Protein AF-A0A9X9A4Q6-F1 (afdb_monomer)

Mean predicted aligned error: 12.32 Å

Radius of gyration: 18.61 Å; Cα contacts (8 Å, |Δi|>4): 115; chains: 1; bounding box: 59×34×46 Å

Nearest PDB structures (foldseek):
  8x61-assembly1_C  TM=4.328E-01  e=3.223E+00  Escherichia coli K-12

Organism: Bacillus cereus (NCBI:txid1396)

Structure (mmCIF, N/CA/C/O backbone):
data_AF-A0A9X9A4Q6-F1
#
_entry.id   AF-A0A9X9A4Q6-F1
#
loop_
_atom_site.group_PDB
_atom_site.id
_atom_site.type_symbol
_atom_site.label_atom_id
_atom_site.label_alt_id
_atom_site.label_comp_id
_atom_site.label_asym_id
_atom_site.label_entity_id
_atom_site.label_seq_id
_atom_site.pdbx_PDB_ins_code
_atom_site.Cartn_x
_atom_site.Cartn_y
_atom_site.Cartn_z
_atom_site.occupancy
_atom_site.B_iso_or_equiv
_atom_site.auth_seq_id
_atom_site.auth_comp_id
_atom_site.auth_asym_id
_atom_site.auth_atom_id
_atom_site.pdbx_PDB_model_num
ATOM 1 N N . MET A 1 1 ? -31.529 13.999 -2.825 1.00 56.69 1 MET A N 1
ATOM 2 C CA . MET A 1 1 ? -30.868 12.976 -1.975 1.00 56.69 1 MET A CA 1
ATOM 3 C C . MET A 1 1 ? -31.553 12.760 -0.618 1.00 56.69 1 MET A C 1
ATOM 5 O O . MET A 1 1 ? -31.565 11.624 -0.168 1.00 56.69 1 MET A O 1
ATOM 9 N N . LEU A 1 2 ? -32.150 13.782 0.020 1.00 63.50 2 LEU A N 1
ATOM 10 C CA . LEU A 1 2 ? -32.868 13.648 1.306 1.00 63.50 2 LEU A CA 1
ATOM 11 C C . LEU A 1 2 ? -34.085 12.701 1.255 1.00 63.50 2 LEU A C 1
ATOM 13 O O . LEU A 1 2 ? -34.214 11.834 2.112 1.00 63.50 2 LEU A O 1
ATOM 17 N N . LEU A 1 3 ? -34.912 12.795 0.208 1.00 63.34 3 LEU A N 1
ATOM 18 C CA . LEU A 1 3 ? -36.124 11.972 0.059 1.00 63.34 3 LEU A CA 1
ATOM 19 C C . LEU A 1 3 ? -35.831 10.463 -0.012 1.00 63.34 3 LEU A C 1
ATOM 21 O O . LEU A 1 3 ? -36.488 9.675 0.660 1.00 63.34 3 LEU A O 1
ATOM 25 N N . TYR A 1 4 ? -34.786 10.062 -0.744 1.00 61.94 4 TYR A N 1
ATOM 26 C CA . TYR A 1 4 ? -34.372 8.657 -0.849 1.00 61.94 4 TYR A CA 1
ATOM 27 C C . TYR A 1 4 ? -33.874 8.071 0.478 1.00 61.94 4 TYR A C 1
ATOM 29 O O . TYR A 1 4 ? -33.984 6.868 0.690 1.00 61.94 4 TYR A O 1
ATOM 37 N N . ARG A 1 5 ? -33.337 8.903 1.382 1.00 61.81 5 ARG A N 1
ATOM 38 C CA . ARG A 1 5 ? -32.861 8.458 2.699 1.00 61.81 5 ARG A CA 1
ATOM 39 C C . ARG A 1 5 ? -34.014 8.262 3.683 1.00 61.81 5 ARG A C 1
ATOM 41 O O . ARG A 1 5 ? -33.987 7.286 4.421 1.00 61.81 5 ARG A O 1
ATOM 48 N N . ILE A 1 6 ? -35.014 9.148 3.659 1.00 70.19 6 ILE A N 1
ATOM 49 C CA . ILE A 1 6 ? -36.221 9.029 4.493 1.00 70.19 6 ILE A CA 1
ATOM 50 C C . ILE A 1 6 ? -37.034 7.811 4.056 1.00 70.19 6 ILE A C 1
ATOM 52 O O . ILE A 1 6 ? -37.402 6.998 4.893 1.00 70.19 6 ILE A O 1
ATOM 56 N N . ALA A 1 7 ? -37.235 7.621 2.749 1.00 65.00 7 ALA A N 1
ATOM 57 C CA . ALA A 1 7 ? -37.953 6.457 2.232 1.00 65.00 7 ALA A CA 1
ATOM 58 C C . ALA A 1 7 ? -37.282 5.131 2.638 1.00 65.00 7 ALA A C 1
ATOM 60 O O . ALA A 1 7 ? -37.975 4.204 3.042 1.00 65.00 7 ALA A O 1
ATOM 61 N N . ASN A 1 8 ? -35.942 5.084 2.646 1.00 63.53 8 ASN A N 1
ATOM 62 C CA . ASN A 1 8 ? -35.171 3.916 3.080 1.00 63.53 8 ASN A CA 1
ATOM 63 C C . ASN A 1 8 ? -35.305 3.580 4.580 1.00 63.53 8 ASN A C 1
ATOM 65 O O . ASN A 1 8 ? -34.874 2.512 4.996 1.00 63.53 8 ASN A O 1
ATOM 69 N N . MET A 1 9 ? -35.857 4.477 5.407 1.00 67.25 9 MET A N 1
ATOM 70 C CA . MET A 1 9 ? -36.152 4.192 6.820 1.00 67.25 9 MET A CA 1
ATOM 71 C C . MET A 1 9 ? -37.491 3.469 7.012 1.00 67.25 9 MET A C 1
ATOM 73 O O . MET A 1 9 ? -37.707 2.882 8.067 1.00 67.25 9 MET A O 1
ATOM 77 N N . PHE A 1 10 ? -38.374 3.510 6.010 1.00 68.81 10 PHE A N 1
ATOM 78 C CA . PHE A 1 10 ? -39.723 2.941 6.086 1.00 68.81 10 PHE A CA 1
ATOM 79 C C . PHE A 1 10 ? -39.918 1.751 5.143 1.00 68.81 10 PHE A C 1
ATOM 81 O O . PHE A 1 10 ? -40.694 0.852 5.454 1.00 68.81 10 PHE A O 1
ATOM 88 N N . VAL A 1 11 ? -39.209 1.720 4.012 1.00 60.38 11 VAL A N 1
ATOM 89 C CA . VAL A 1 11 ? -39.241 0.634 3.024 1.00 60.38 11 VAL A CA 1
ATOM 90 C C . VAL A 1 11 ? -37.863 0.531 2.368 1.00 60.38 11 VAL A C 1
ATOM 92 O O . VAL A 1 11 ? -37.298 1.546 1.972 1.00 60.38 11 VAL A O 1
ATOM 95 N N . ASP A 1 12 ? -37.321 -0.678 2.208 1.00 52.44 12 ASP A N 1
ATOM 96 C CA . ASP A 1 12 ? -36.061 -0.885 1.481 1.00 52.44 12 ASP A CA 1
ATOM 97 C C . ASP A 1 12 ? -36.215 -0.470 0.004 1.00 52.44 12 ASP A C 1
ATOM 99 O O . ASP A 1 12 ? -36.793 -1.189 -0.819 1.00 52.44 12 ASP A O 1
ATOM 103 N N . VAL A 1 13 ? -35.686 0.706 -0.355 1.00 55.53 13 VAL A N 1
ATOM 104 C CA . VAL A 1 13 ? -35.788 1.260 -1.713 1.00 55.53 13 VAL A CA 1
ATOM 105 C C . VAL A 1 13 ? -34.653 0.693 -2.585 1.00 55.53 13 VAL A C 1
ATOM 107 O O . VAL A 1 13 ? -33.474 0.868 -2.262 1.00 55.53 13 VAL A O 1
ATOM 110 N N . PRO A 1 14 ? -34.941 0.059 -3.740 1.00 51.75 14 PRO A N 1
ATOM 111 C CA . PRO A 1 14 ? -33.945 -0.662 -4.543 1.00 51.75 14 PRO A CA 1
ATOM 112 C C . PRO A 1 14 ? -32.804 0.202 -5.112 1.00 51.75 14 PRO A C 1
ATOM 114 O O . PRO A 1 14 ? -31.776 -0.346 -5.511 1.00 51.75 14 PRO A O 1
ATOM 117 N N . ALA A 1 15 ? -32.942 1.532 -5.115 1.00 52.31 15 ALA A N 1
ATOM 118 C CA . ALA A 1 15 ? -31.950 2.474 -5.640 1.00 52.31 15 ALA A CA 1
ATOM 119 C C . ALA A 1 15 ? -30.711 2.676 -4.736 1.00 52.31 15 ALA A C 1
ATOM 121 O O . ALA A 1 15 ? -29.707 3.213 -5.198 1.00 52.31 15 ALA A O 1
ATOM 122 N N . LEU A 1 16 ? -30.754 2.239 -3.469 1.00 46.53 16 LEU A N 1
ATOM 123 C CA . LEU A 1 16 ? -29.671 2.394 -2.481 1.00 46.53 16 LEU A CA 1
ATOM 124 C C . LEU A 1 16 ? -29.229 1.061 -1.863 1.00 46.53 16 LEU A C 1
ATOM 126 O O . LEU A 1 16 ? -28.747 1.015 -0.733 1.00 46.53 16 LEU A O 1
ATOM 130 N N . LYS A 1 17 ? -29.342 -0.045 -2.604 1.00 43.88 17 LYS A N 1
ATOM 131 C CA . LYS A 1 17 ? -28.737 -1.305 -2.163 1.00 43.88 17 LYS A CA 1
ATOM 132 C C . LYS A 1 17 ? -27.212 -1.154 -2.175 1.00 43.88 17 LYS A C 1
ATOM 134 O O . LYS A 1 17 ? -26.580 -1.369 -3.210 1.00 43.88 17 LYS A O 1
ATOM 139 N N . GLU A 1 18 ? -26.608 -0.815 -1.027 1.00 48.31 18 GLU A N 1
ATOM 140 C CA . GLU A 1 18 ? -25.202 -1.133 -0.750 1.00 48.31 18 GLU A CA 1
ATOM 141 C C . GLU A 1 18 ? -25.069 -2.639 -1.010 1.00 48.31 18 GLU A C 1
ATOM 143 O O . GLU A 1 18 ? -25.507 -3.466 -0.211 1.00 48.31 18 GLU A O 1
ATOM 148 N N . ARG A 1 19 ? -24.560 -3.016 -2.190 1.00 41.97 19 ARG A 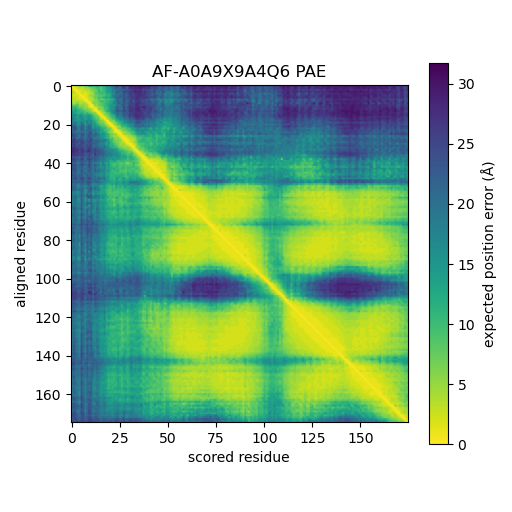N 1
ATOM 149 C CA . ARG A 1 19 ? -24.376 -4.419 -2.571 1.00 41.97 19 ARG A CA 1
ATOM 150 C C . ARG A 1 19 ? -23.305 -5.021 -1.664 1.00 41.97 19 ARG A C 1
ATOM 152 O O . ARG A 1 19 ? -22.120 -5.020 -1.992 1.00 41.97 19 ARG A O 1
ATOM 159 N N . VAL A 1 20 ? -23.721 -5.555 -0.521 1.00 46.38 20 VAL A N 1
ATOM 160 C CA . VAL A 1 20 ? -22.873 -6.371 0.350 1.00 46.38 20 VAL A CA 1
ATOM 161 C C . VAL A 1 20 ? -22.777 -7.760 -0.282 1.00 46.38 20 VAL A C 1
ATOM 163 O O . VAL A 1 20 ? -23.528 -8.677 0.041 1.00 46.38 20 VAL A O 1
ATOM 166 N N . ALA A 1 21 ? -21.876 -7.906 -1.252 1.00 45.69 21 ALA A N 1
ATOM 167 C CA . ALA A 1 21 ? -21.599 -9.194 -1.873 1.00 45.69 21 ALA A CA 1
ATOM 168 C C . ALA A 1 21 ? -20.785 -10.068 -0.903 1.00 45.69 21 ALA A C 1
ATOM 170 O O . ALA A 1 21 ? -19.623 -9.777 -0.617 1.00 45.69 21 ALA A O 1
ATOM 171 N N . ARG A 1 22 ? -21.389 -11.150 -0.399 1.00 46.31 22 ARG A N 1
ATOM 172 C CA . ARG A 1 22 ? -20.710 -12.176 0.411 1.00 46.31 22 ARG A CA 1
ATOM 173 C C . ARG A 1 22 ? -19.695 -12.915 -0.470 1.00 46.31 22 ARG A C 1
ATOM 175 O O . ARG A 1 22 ? -20.083 -13.729 -1.304 1.00 46.31 22 ARG A O 1
ATOM 182 N N . ARG A 1 23 ? -18.398 -12.646 -0.299 1.00 54.25 23 ARG A N 1
ATOM 183 C CA . ARG A 1 23 ? -17.324 -13.359 -1.010 1.00 54.25 23 ARG A CA 1
ATOM 184 C C . ARG A 1 23 ? -16.704 -14.417 -0.095 1.00 54.25 23 ARG A C 1
ATOM 186 O O . ARG A 1 23 ? -15.776 -14.119 0.644 1.00 54.25 23 ARG A O 1
ATOM 193 N N . LYS A 1 24 ? -17.213 -15.654 -0.177 1.00 49.16 24 LYS A N 1
ATOM 194 C CA . LYS A 1 24 ? -16.756 -16.816 0.620 1.00 49.16 24 LYS A CA 1
ATOM 195 C C . LYS A 1 24 ? -15.255 -17.128 0.472 1.00 49.16 24 LYS A C 1
ATOM 197 O O . LYS A 1 24 ? -14.665 -17.712 1.366 1.00 49.16 24 LYS A O 1
ATOM 202 N N . TRP A 1 25 ? -14.620 -16.724 -0.632 1.00 48.06 25 TRP A N 1
ATOM 203 C CA . TRP A 1 25 ? -13.192 -16.991 -0.875 1.00 48.06 25 TRP A CA 1
ATOM 204 C C . TRP A 1 25 ? -12.240 -16.174 0.014 1.00 48.06 25 TRP A C 1
ATOM 206 O O . TRP A 1 25 ? -11.060 -16.489 0.104 1.00 48.06 25 TRP A O 1
ATOM 216 N N . LEU A 1 26 ? -12.741 -15.130 0.683 1.00 51.38 26 LEU A N 1
ATOM 217 C CA . LEU A 1 26 ? -11.938 -14.292 1.572 1.00 51.38 26 LEU A CA 1
ATOM 218 C C . LEU A 1 26 ? -11.980 -14.724 3.042 1.00 51.38 26 LEU A C 1
ATOM 220 O O . LEU A 1 26 ? -11.204 -14.196 3.836 1.00 51.38 26 LEU A O 1
ATOM 224 N N . ASP A 1 27 ? -12.813 -15.707 3.400 1.00 51.78 27 ASP A N 1
ATOM 225 C CA . ASP A 1 27 ? -12.869 -16.247 4.765 1.00 51.78 27 ASP A CA 1
ATOM 226 C C . ASP A 1 27 ? -11.561 -16.973 5.160 1.00 51.78 27 ASP A C 1
ATOM 228 O O . ASP A 1 27 ? -11.221 -17.016 6.339 1.00 51.78 27 ASP A O 1
ATOM 232 N N . PHE A 1 28 ? -10.755 -17.443 4.195 1.00 53.38 28 PHE A N 1
ATOM 233 C CA . PHE A 1 28 ? -9.443 -18.063 4.463 1.00 53.38 28 PHE A CA 1
ATOM 234 C C . PHE A 1 28 ? -8.412 -17.080 5.055 1.00 53.38 28 PHE A C 1
ATOM 236 O O . PHE A 1 28 ? -7.571 -17.455 5.872 1.00 53.38 28 PHE A O 1
ATOM 243 N N . ILE A 1 29 ? -8.503 -15.792 4.697 1.00 54.50 29 ILE A N 1
ATOM 244 C CA . ILE A 1 29 ? -7.647 -14.738 5.270 1.00 54.50 29 ILE A CA 1
ATOM 245 C C . ILE A 1 29 ? -8.019 -14.503 6.743 1.00 54.50 29 ILE A C 1
ATOM 247 O O . ILE A 1 29 ? -7.144 -14.256 7.571 1.00 54.50 29 ILE A O 1
ATOM 251 N N . LEU A 1 30 ? -9.308 -14.633 7.088 1.00 50.44 30 LEU A N 1
ATOM 252 C CA . LEU A 1 30 ? -9.787 -14.510 8.466 1.00 50.44 30 LEU A CA 1
ATOM 253 C C . LEU A 1 30 ? -9.338 -15.681 9.347 1.00 50.44 30 LEU A C 1
ATOM 255 O O . LEU A 1 30 ? -8.974 -15.443 10.493 1.00 50.44 30 LEU A O 1
ATOM 259 N N . SER A 1 31 ? -9.294 -16.914 8.830 1.00 51.12 31 SER A N 1
ATOM 260 C CA . SER A 1 31 ? -8.835 -18.074 9.614 1.00 51.12 31 SER A CA 1
ATOM 261 C C . SER A 1 31 ? -7.340 -18.049 9.952 1.00 51.12 31 SER A C 1
ATOM 263 O O . SER A 1 31 ? -6.918 -18.720 10.889 1.00 51.12 31 SER A O 1
ATOM 265 N N . MET A 1 32 ? -6.531 -17.282 9.212 1.00 50.47 32 MET A N 1
ATOM 266 C CA . MET A 1 32 ? -5.086 -17.158 9.453 1.00 50.47 32 MET A CA 1
ATOM 267 C C . MET A 1 32 ? -4.747 -16.119 10.537 1.00 50.47 32 MET A C 1
ATOM 269 O O . MET A 1 32 ? -3.689 -16.184 11.163 1.00 50.47 32 MET A O 1
ATOM 273 N N . ILE A 1 33 ? -5.660 -15.182 10.806 1.00 54.06 33 ILE A N 1
ATOM 274 C CA . ILE A 1 33 ? -5.549 -14.194 11.883 1.00 54.06 33 ILE A CA 1
ATOM 275 C C . ILE A 1 33 ? -6.184 -14.824 13.126 1.00 54.06 33 ILE A C 1
ATOM 277 O O . ILE A 1 33 ? -7.359 -14.616 13.407 1.00 54.06 33 ILE A O 1
ATOM 281 N N . GLY A 1 34 ? -5.426 -15.663 13.836 1.00 49.16 34 GLY A N 1
ATOM 282 C CA . GLY A 1 34 ? -5.909 -16.338 15.045 1.00 49.16 34 GLY A CA 1
ATOM 283 C C . GLY A 1 34 ? -6.550 -15.381 16.065 1.00 49.16 34 GLY A C 1
ATOM 284 O O . GLY A 1 34 ? -6.188 -14.204 16.151 1.00 49.16 34 GLY A O 1
ATOM 285 N N . GLU A 1 35 ? -7.469 -15.912 16.877 1.00 51.00 35 GLU A N 1
ATOM 286 C CA . GLU A 1 35 ? -8.383 -15.192 17.791 1.00 51.00 35 GLU A CA 1
ATOM 287 C C . GLU A 1 35 ? -7.722 -14.224 18.798 1.00 51.00 35 GLU A C 1
ATOM 289 O O . GLU A 1 35 ? -8.404 -13.421 19.428 1.00 51.00 35 GLU A O 1
ATOM 294 N N . LYS A 1 36 ? -6.390 -14.236 18.936 1.00 49.41 36 LYS A N 1
ATOM 295 C CA . LYS A 1 36 ? -5.639 -13.424 19.909 1.00 49.41 36 LYS A CA 1
ATOM 296 C C . LYS A 1 36 ? -5.600 -11.915 19.608 1.00 49.41 36 LYS A C 1
ATOM 298 O O . LYS A 1 36 ? -5.173 -11.155 20.472 1.00 49.41 36 LYS A O 1
ATOM 303 N N . ARG A 1 37 ? -6.010 -11.452 18.416 1.00 54.34 37 ARG A N 1
ATOM 304 C CA . ARG A 1 37 ? -6.117 -10.012 18.075 1.00 54.34 37 ARG A CA 1
ATOM 305 C C . ARG A 1 37 ? -7.496 -9.661 17.516 1.00 54.34 37 ARG A C 1
ATOM 307 O O . ARG A 1 37 ? -7.646 -9.362 16.329 1.00 54.34 37 ARG A O 1
ATOM 314 N N . THR A 1 38 ? -8.495 -9.670 18.395 1.00 55.56 38 THR A N 1
ATOM 315 C CA . THR A 1 38 ? -9.923 -9.450 18.101 1.00 55.56 38 THR A CA 1
ATOM 316 C C . THR A 1 38 ? -10.192 -8.223 17.221 1.00 55.56 38 THR A C 1
ATOM 318 O O . THR A 1 38 ? -11.014 -8.284 16.311 1.00 55.56 38 THR A O 1
ATOM 321 N N . TYR A 1 39 ? -9.469 -7.119 17.414 1.00 56.09 39 TYR A N 1
ATOM 322 C CA . TYR A 1 39 ? -9.682 -5.887 16.648 1.00 56.09 39 TYR A CA 1
ATOM 323 C C . TYR A 1 39 ? -9.068 -5.909 15.247 1.00 56.09 39 TYR A C 1
ATOM 325 O O . TYR A 1 39 ? -9.713 -5.463 14.299 1.00 56.09 39 TYR A O 1
ATOM 333 N N . LEU A 1 40 ? -7.879 -6.496 15.071 1.00 57.28 40 LEU A N 1
ATOM 334 C CA . LEU A 1 40 ? -7.281 -6.706 13.745 1.00 57.28 40 LEU A CA 1
ATOM 335 C C . LEU A 1 40 ? -8.177 -7.632 12.910 1.00 57.28 40 LEU A C 1
ATOM 337 O O . LEU A 1 40 ? -8.428 -7.366 11.733 1.00 57.28 40 LEU A O 1
ATOM 341 N N . TYR A 1 41 ? -8.750 -8.653 13.551 1.00 56.69 41 TYR A N 1
ATOM 342 C CA . TYR A 1 41 ? -9.760 -9.523 12.956 1.00 56.69 41 TYR A CA 1
ATOM 343 C C . TYR A 1 41 ? -11.033 -8.752 12.560 1.00 56.69 41 TYR A C 1
ATOM 345 O O . TYR A 1 41 ? -11.499 -8.887 11.429 1.00 56.69 41 TYR A O 1
ATOM 353 N N . LEU A 1 42 ? -11.568 -7.884 13.430 1.00 57.75 42 LEU A N 1
ATOM 354 C CA . LEU A 1 42 ? -12.745 -7.054 13.133 1.00 57.75 42 LEU A CA 1
ATOM 355 C C . LEU A 1 42 ? -12.502 -6.056 11.991 1.00 57.75 42 LEU A C 1
ATOM 357 O O . LEU A 1 42 ? -13.341 -5.943 11.093 1.00 57.75 42 LEU A O 1
ATOM 361 N N . TYR A 1 43 ? -11.363 -5.363 11.980 1.00 59.91 43 TYR A N 1
ATOM 362 C CA . TYR A 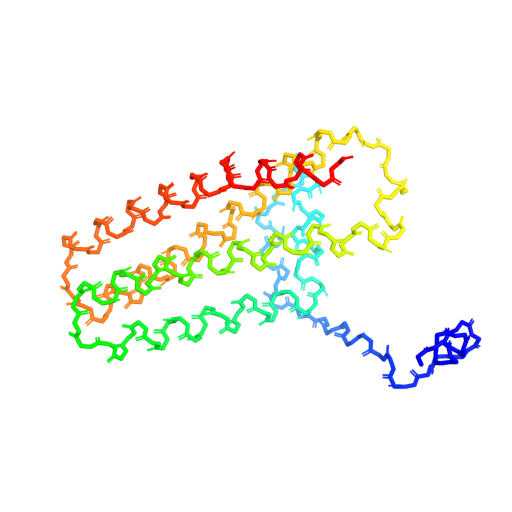1 43 ? -11.001 -4.432 10.909 1.00 59.91 43 TYR A CA 1
ATOM 363 C C . TYR A 1 43 ? -10.769 -5.162 9.586 1.00 59.91 43 TYR A C 1
ATOM 365 O O . TYR A 1 43 ? -11.265 -4.714 8.552 1.00 59.91 43 TYR A O 1
ATOM 373 N N . THR A 1 44 ? -10.109 -6.323 9.617 1.00 59.69 44 THR A N 1
ATOM 374 C CA . THR A 1 44 ? -9.920 -7.166 8.429 1.00 59.69 44 THR A CA 1
ATOM 375 C C . THR A 1 44 ? -11.269 -7.635 7.906 1.00 59.69 44 THR A C 1
ATOM 377 O O . THR A 1 44 ? -11.597 -7.404 6.747 1.00 59.69 44 THR A O 1
ATOM 380 N N . ARG A 1 45 ? -12.133 -8.170 8.772 1.00 59.97 45 ARG A N 1
ATOM 381 C CA . ARG A 1 45 ? -13.500 -8.562 8.412 1.00 59.97 45 ARG A CA 1
ATOM 382 C C . ARG A 1 45 ? -14.295 -7.407 7.811 1.00 59.97 45 ARG A C 1
ATOM 384 O O . ARG A 1 45 ? -15.033 -7.608 6.852 1.00 59.97 45 ARG A O 1
ATOM 391 N N . THR A 1 46 ? -14.140 -6.202 8.349 1.00 59.12 46 THR A N 1
ATOM 392 C CA . THR A 1 46 ? -14.835 -5.002 7.870 1.00 59.12 46 THR A CA 1
ATOM 393 C C . THR A 1 46 ? -14.304 -4.538 6.517 1.00 5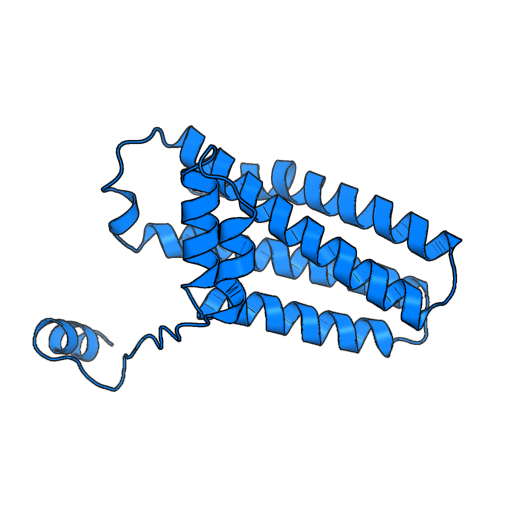9.12 46 THR A C 1
ATOM 395 O O . THR A 1 46 ? -15.099 -4.212 5.635 1.00 59.12 46 THR A O 1
ATOM 398 N N . PHE A 1 47 ? -12.989 -4.579 6.300 1.00 60.66 47 PHE A N 1
ATOM 399 C CA . PHE A 1 47 ? -12.371 -4.297 5.005 1.00 60.66 47 PHE A CA 1
ATOM 400 C C . PHE A 1 47 ? -12.822 -5.302 3.934 1.00 60.66 47 PHE A C 1
ATOM 402 O O . PHE A 1 47 ? -13.220 -4.905 2.841 1.00 60.66 47 PHE A O 1
ATOM 409 N N . LEU A 1 48 ? -12.858 -6.593 4.275 1.00 57.97 48 LEU A N 1
ATOM 410 C CA . LEU A 1 48 ? -13.266 -7.660 3.358 1.00 57.97 48 LEU A CA 1
ATOM 411 C C . LEU A 1 48 ? -14.783 -7.666 3.087 1.00 57.97 48 LEU A C 1
ATOM 413 O O . LEU A 1 48 ? -15.216 -8.013 1.988 1.00 57.97 48 LEU A O 1
ATOM 417 N N . ARG A 1 49 ? -15.606 -7.259 4.065 1.00 56.06 49 ARG A N 1
ATOM 418 C CA . ARG A 1 49 ? -17.076 -7.214 3.948 1.00 56.06 49 ARG A CA 1
ATOM 419 C C . ARG A 1 49 ? -17.595 -5.920 3.315 1.00 56.06 49 ARG A C 1
ATOM 421 O O . ARG A 1 49 ? -18.632 -5.948 2.652 1.00 56.06 49 ARG A O 1
ATOM 428 N N . SER A 1 50 ? -16.904 -4.792 3.486 1.00 56.62 50 SER A N 1
ATOM 429 C CA . SER A 1 50 ? -17.239 -3.533 2.810 1.00 56.62 50 SER A CA 1
ATOM 430 C C . SER A 1 50 ? -16.717 -3.569 1.371 1.00 56.62 50 SER A C 1
ATOM 432 O O . SER A 1 50 ? -15.664 -3.034 1.035 1.00 56.62 50 SER A O 1
ATOM 434 N N . GLY A 1 51 ? -17.476 -4.230 0.491 1.00 50.62 51 GLY A N 1
ATOM 435 C CA . GLY A 1 51 ? -17.085 -4.525 -0.895 1.00 50.62 51 GLY A CA 1
ATOM 436 C C . GLY A 1 51 ? -16.620 -3.330 -1.742 1.00 50.62 51 GLY A C 1
ATOM 437 O O . GLY A 1 51 ? -16.001 -3.543 -2.782 1.00 50.62 51 GLY A O 1
ATOM 438 N N . ASN A 1 52 ? -16.853 -2.091 -1.298 1.00 62.69 52 ASN A N 1
ATOM 439 C CA . ASN A 1 52 ? -16.357 -0.892 -1.966 1.00 62.69 52 ASN A CA 1
ATOM 440 C C . ASN A 1 52 ? -14.836 -0.695 -1.794 1.00 62.69 52 ASN A C 1
ATOM 442 O O . ASN A 1 52 ? -14.162 -0.318 -2.746 1.00 62.69 52 ASN A O 1
ATOM 446 N N . TYR A 1 53 ? -14.271 -1.003 -0.621 1.00 69.25 53 TYR A N 1
ATOM 447 C CA . TYR A 1 53 ? -12.853 -0.748 -0.327 1.00 69.25 53 TYR A CA 1
ATOM 448 C C . TYR A 1 53 ? -11.939 -1.873 -0.789 1.00 69.25 53 TYR A C 1
ATOM 450 O O . TYR A 1 53 ? -10.916 -1.609 -1.416 1.00 69.25 53 TYR A O 1
ATOM 458 N N . PHE A 1 54 ? -12.339 -3.127 -0.564 1.00 69.25 54 PHE A N 1
ATOM 459 C CA . PHE A 1 54 ? -11.625 -4.263 -1.143 1.00 69.25 54 PHE A CA 1
ATOM 460 C C . PHE A 1 54 ? -11.648 -4.204 -2.679 1.00 69.25 54 PHE A C 1
ATOM 462 O O . PHE A 1 54 ? -10.623 -4.403 -3.326 1.00 69.25 54 PHE A O 1
ATOM 469 N N . GLY A 1 55 ? -12.794 -3.852 -3.275 1.00 71.50 55 GLY A N 1
ATOM 470 C CA . GLY A 1 55 ? -12.906 -3.655 -4.722 1.00 71.50 55 GLY A CA 1
ATOM 471 C C . GLY A 1 55 ? -12.019 -2.521 -5.246 1.00 71.50 55 GLY A C 1
ATOM 472 O O . GLY A 1 55 ? -11.403 -2.669 -6.300 1.00 71.50 55 GLY A O 1
ATOM 473 N N . LEU A 1 56 ? -11.914 -1.416 -4.501 1.00 80.75 56 LEU A N 1
ATOM 474 C CA . LEU A 1 56 ? -11.017 -0.303 -4.818 1.00 80.75 56 LEU A CA 1
ATOM 475 C C . LEU A 1 56 ? -9.541 -0.733 -4.777 1.00 80.75 56 LEU A C 1
ATOM 477 O O . LEU A 1 56 ? -8.804 -0.474 -5.726 1.00 80.75 56 LEU A O 1
ATOM 481 N N . TYR A 1 57 ? -9.139 -1.447 -3.722 1.00 82.50 57 TYR A N 1
ATOM 482 C CA . TYR A 1 57 ? -7.787 -1.984 -3.565 1.00 82.50 57 TYR A CA 1
ATOM 483 C C . TYR A 1 57 ? -7.409 -2.937 -4.703 1.00 82.50 57 TYR A C 1
ATOM 485 O O . TYR A 1 57 ? -6.384 -2.745 -5.353 1.00 82.50 57 TYR A O 1
ATOM 493 N N . VAL A 1 58 ? -8.266 -3.919 -5.003 1.00 81.62 58 VAL A N 1
ATOM 494 C CA . VAL A 1 58 ? -8.029 -4.878 -6.092 1.00 81.62 58 VAL A CA 1
ATOM 495 C C . VAL A 1 58 ? -7.948 -4.171 -7.444 1.00 81.62 58 VAL A C 1
ATOM 497 O O . VAL A 1 58 ? -7.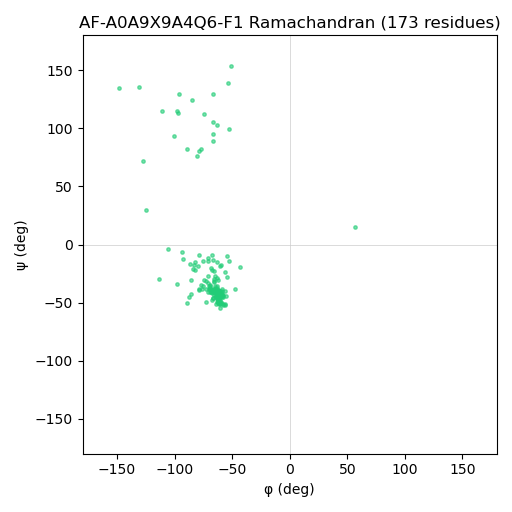091 -4.512 -8.254 1.00 81.62 58 VAL A O 1
ATOM 500 N N . ARG A 1 59 ? -8.792 -3.161 -7.693 1.00 85.38 59 ARG A N 1
ATOM 501 C CA . ARG A 1 59 ? -8.736 -2.374 -8.932 1.00 85.38 59 ARG A CA 1
ATOM 502 C C . ARG A 1 59 ? -7.403 -1.642 -9.070 1.00 85.38 59 ARG A C 1
ATOM 504 O O . ARG A 1 59 ? -6.820 -1.674 -10.148 1.00 85.38 59 ARG A O 1
ATOM 511 N N . LEU A 1 60 ? -6.920 -1.003 -8.004 1.00 86.88 60 LEU A N 1
ATOM 512 C CA . LEU A 1 60 ? -5.618 -0.338 -8.023 1.00 86.88 60 LEU A CA 1
ATOM 513 C C . LEU A 1 60 ? -4.461 -1.320 -8.189 1.00 86.88 60 LEU A C 1
ATOM 515 O O . LEU A 1 60 ? -3.542 -1.022 -8.944 1.00 86.88 60 LEU A O 1
ATOM 519 N N . LEU A 1 61 ? -4.506 -2.480 -7.530 1.00 87.62 61 LEU A N 1
ATOM 520 C CA . LEU A 1 61 ? -3.501 -3.524 -7.725 1.00 87.62 61 LEU A CA 1
ATOM 521 C C . LEU A 1 61 ? -3.480 -4.023 -9.169 1.00 87.62 61 LEU A C 1
ATOM 523 O O . LEU A 1 61 ? -2.409 -4.142 -9.753 1.00 87.62 61 LEU A O 1
ATOM 527 N N . ALA A 1 62 ? -4.651 -4.276 -9.757 1.00 87.94 62 ALA A N 1
ATOM 528 C CA . ALA A 1 62 ? -4.759 -4.720 -11.140 1.00 87.94 62 ALA A CA 1
ATOM 529 C C . ALA A 1 62 ? -4.234 -3.652 -12.112 1.00 87.94 62 ALA A C 1
ATOM 531 O O . ALA A 1 62 ? -3.384 -3.953 -12.944 1.00 87.94 62 ALA A O 1
ATOM 532 N N . LEU A 1 63 ? -4.680 -2.398 -11.975 1.00 90.81 63 LEU A N 1
ATOM 533 C CA . LEU A 1 63 ? -4.216 -1.292 -12.820 1.00 90.81 63 LEU A CA 1
ATOM 534 C C . LEU A 1 63 ? -2.713 -1.043 -12.656 1.00 90.81 63 LEU A C 1
ATOM 536 O O . LEU A 1 63 ? -2.003 -0.937 -13.652 1.00 90.81 63 LEU A O 1
ATOM 540 N N . GLY A 1 64 ? -2.222 -0.997 -11.417 1.00 88.06 64 GLY A N 1
ATOM 541 C CA . GLY A 1 64 ? -0.805 -0.809 -11.121 1.00 88.06 64 GLY A CA 1
ATOM 542 C C . GLY A 1 64 ? 0.048 -1.945 -11.668 1.00 88.06 64 GLY A C 1
ATOM 543 O O . GLY A 1 64 ? 1.080 -1.689 -12.274 1.00 88.06 64 GLY A O 1
ATOM 544 N N . GLY A 1 65 ? -0.415 -3.190 -11.532 1.00 88.50 65 GLY A N 1
ATOM 545 C CA . GLY A 1 65 ? 0.262 -4.372 -12.057 1.00 88.50 65 GLY A CA 1
ATOM 546 C C . GLY A 1 65 ? 0.345 -4.379 -13.582 1.00 88.50 65 GLY A C 1
ATOM 547 O O . GLY A 1 65 ? 1.418 -4.615 -14.132 1.00 88.50 65 GLY A O 1
ATOM 548 N N . VAL A 1 66 ? -0.758 -4.059 -14.267 1.00 89.50 66 VAL A N 1
ATOM 549 C CA . VAL A 1 66 ? -0.787 -3.947 -15.733 1.00 89.50 66 VAL A CA 1
ATOM 550 C C . VAL A 1 66 ? 0.166 -2.848 -16.201 1.00 89.50 66 VAL A C 1
ATOM 552 O O . VAL A 1 66 ? 1.025 -3.104 -17.039 1.00 89.50 66 VAL A O 1
ATOM 555 N N . ILE A 1 67 ? 0.078 -1.643 -15.634 1.00 88.81 67 ILE A N 1
ATOM 556 C CA . ILE A 1 67 ? 0.944 -0.525 -16.038 1.00 88.81 67 ILE A CA 1
ATOM 557 C C . ILE A 1 67 ? 2.416 -0.865 -15.787 1.00 88.81 67 ILE A C 1
ATOM 559 O O . ILE A 1 67 ? 3.256 -0.645 -16.656 1.00 88.81 67 ILE A O 1
ATOM 563 N N . LEU A 1 68 ? 2.730 -1.448 -14.629 1.00 89.06 68 LEU A N 1
ATOM 564 C CA . LEU A 1 68 ? 4.091 -1.845 -14.285 1.00 89.06 68 LEU A CA 1
ATOM 565 C C . LEU A 1 68 ? 4.652 -2.871 -15.278 1.00 89.06 68 LEU A C 1
ATOM 567 O O . LEU A 1 68 ? 5.812 -2.761 -15.670 1.00 89.06 68 LEU A O 1
ATOM 571 N N . TYR A 1 69 ? 3.835 -3.830 -15.718 1.00 87.50 69 TYR A N 1
ATOM 572 C CA . TYR A 1 69 ? 4.248 -4.844 -16.686 1.00 87.50 69 TYR A CA 1
ATOM 573 C C . TYR A 1 69 ? 4.533 -4.257 -18.079 1.00 87.50 69 TYR A C 1
ATOM 575 O O . TYR A 1 69 ? 5.526 -4.617 -18.708 1.00 87.50 69 TYR A O 1
ATOM 583 N N . PHE A 1 70 ? 3.696 -3.326 -18.550 1.00 88.38 70 PHE A N 1
ATOM 584 C CA . PHE A 1 70 ? 3.799 -2.760 -19.902 1.00 88.38 70 PHE A CA 1
ATOM 585 C C . PHE A 1 70 ? 4.875 -1.678 -20.062 1.00 88.38 70 PHE A C 1
ATOM 587 O O . PHE A 1 70 ? 5.286 -1.393 -21.187 1.00 88.38 70 PHE A O 1
ATOM 594 N N . ILE A 1 71 ? 5.350 -1.063 -18.977 1.00 88.38 71 ILE A N 1
ATOM 595 C CA . ILE A 1 71 ? 6.388 -0.030 -19.073 1.00 88.38 71 ILE A CA 1
ATOM 596 C C . ILE A 1 71 ? 7.703 -0.657 -19.557 1.00 88.38 71 ILE A C 1
ATOM 598 O O . ILE A 1 71 ? 8.156 -1.627 -18.957 1.00 88.38 71 ILE A O 1
ATOM 602 N N . PRO A 1 72 ? 8.371 -0.107 -20.583 1.00 82.75 72 PRO A N 1
ATOM 603 C CA . PRO A 1 72 ? 9.632 -0.661 -21.080 1.00 82.75 72 PRO A CA 1
ATOM 604 C C . PRO A 1 72 ? 10.862 -0.221 -20.264 1.00 82.75 72 PRO A C 1
ATOM 606 O O . PRO A 1 72 ? 11.882 -0.901 -20.282 1.00 82.75 72 PRO A O 1
ATOM 609 N N . PHE A 1 73 ? 10.790 0.896 -19.531 1.00 86.31 73 PHE A N 1
ATOM 610 C CA . PHE A 1 73 ? 11.936 1.475 -18.818 1.00 86.31 73 PHE A CA 1
ATOM 611 C C . PHE A 1 73 ? 12.004 1.053 -17.341 1.00 86.31 73 PHE A C 1
ATOM 613 O O . PHE A 1 73 ? 11.040 1.233 -16.593 1.00 86.31 73 PHE A O 1
ATOM 620 N N . LEU A 1 74 ? 13.168 0.565 -16.894 1.00 86.62 74 LEU A N 1
ATOM 621 C CA . LEU A 1 74 ? 13.390 0.022 -15.542 1.00 86.62 74 LEU A CA 1
ATOM 622 C C . LEU A 1 74 ? 13.035 1.004 -14.422 1.00 86.62 74 LEU A C 1
ATOM 624 O O . LEU A 1 74 ? 12.236 0.689 -13.540 1.00 86.62 74 LEU A O 1
ATOM 628 N N . TYR A 1 75 ? 13.582 2.219 -14.481 1.00 88.38 75 TYR A N 1
ATOM 629 C CA . TYR A 1 75 ? 13.310 3.241 -13.470 1.00 88.38 75 TYR A CA 1
ATOM 630 C C . TYR A 1 75 ? 11.842 3.686 -13.492 1.00 88.38 75 TYR A C 1
ATOM 632 O O . TYR A 1 75 ? 11.278 4.011 -12.450 1.00 88.38 75 TYR A O 1
ATOM 640 N N . GLY A 1 76 ? 11.193 3.638 -14.661 1.00 87.88 76 GLY A N 1
ATOM 641 C CA . GLY A 1 76 ? 9.766 3.924 -14.796 1.00 87.88 76 GLY A CA 1
ATOM 642 C C . GLY A 1 76 ? 8.918 2.918 -14.018 1.00 87.88 76 GLY A C 1
ATOM 643 O O . GLY A 1 76 ? 8.054 3.316 -13.240 1.00 87.88 76 GLY A O 1
ATOM 644 N N . ARG A 1 77 ? 9.220 1.619 -14.146 1.00 89.00 77 ARG A N 1
ATOM 645 C CA . ARG A 1 77 ? 8.557 0.557 -13.369 1.00 89.00 77 ARG A CA 1
ATOM 646 C C . ARG A 1 77 ? 8.733 0.760 -11.862 1.00 89.00 77 ARG A C 1
ATOM 648 O O . ARG A 1 77 ? 7.766 0.635 -11.113 1.00 89.00 77 ARG A O 1
ATOM 655 N N . PHE A 1 78 ? 9.945 1.121 -11.434 1.00 89.00 78 PHE A N 1
ATOM 656 C CA . PHE A 1 78 ? 10.269 1.382 -10.030 1.00 89.00 78 PHE A CA 1
ATOM 657 C C . PHE A 1 78 ? 9.439 2.542 -9.459 1.00 89.00 78 PHE A C 1
ATOM 659 O O . PHE A 1 78 ? 8.754 2.398 -8.445 1.00 89.00 78 PHE A O 1
ATOM 666 N N . ILE A 1 79 ? 9.418 3.679 -10.155 1.00 90.00 79 ILE A N 1
ATOM 667 C CA . ILE A 1 79 ? 8.637 4.852 -9.744 1.00 90.00 79 ILE A CA 1
ATOM 668 C C . ILE A 1 79 ? 7.142 4.513 -9.695 1.00 90.00 79 ILE A C 1
ATOM 670 O O . ILE A 1 79 ? 6.463 4.838 -8.721 1.00 90.00 79 ILE A O 1
ATOM 674 N N . VAL A 1 80 ? 6.631 3.805 -10.704 1.00 90.31 80 VAL A N 1
ATOM 675 C CA . VAL A 1 80 ? 5.214 3.430 -10.771 1.00 90.31 80 VAL A CA 1
ATOM 676 C C . VAL A 1 80 ? 4.806 2.522 -9.616 1.00 90.31 80 VAL A C 1
ATOM 678 O O . VAL A 1 80 ? 3.757 2.769 -9.020 1.00 90.31 80 VAL A O 1
ATOM 681 N N . SER A 1 81 ? 5.624 1.534 -9.236 1.00 89.44 81 SER A N 1
ATOM 682 C CA . SER A 1 81 ? 5.309 0.702 -8.065 1.00 89.44 81 SER A CA 1
ATOM 683 C C . SER A 1 81 ? 5.149 1.522 -6.786 1.00 89.44 81 SER A C 1
ATOM 685 O O . SER A 1 81 ? 4.186 1.314 -6.048 1.00 89.44 81 SER A O 1
ATOM 687 N N . LEU A 1 82 ? 6.032 2.498 -6.547 1.00 90.81 82 LEU A N 1
ATOM 688 C CA . LEU A 1 82 ? 5.960 3.354 -5.362 1.00 90.81 82 LEU A CA 1
ATOM 689 C C . LEU A 1 82 ? 4.746 4.284 -5.400 1.00 90.81 82 LEU A C 1
ATOM 691 O O . LEU A 1 82 ? 4.060 4.436 -4.388 1.00 90.81 82 LEU A O 1
ATOM 695 N N . ILE A 1 83 ? 4.433 4.857 -6.564 1.00 91.12 83 ILE A N 1
ATOM 696 C CA . ILE A 1 83 ? 3.253 5.712 -6.738 1.00 91.12 83 ILE A CA 1
ATOM 697 C C . ILE A 1 83 ? 1.971 4.922 -6.463 1.00 91.12 83 ILE A C 1
ATOM 699 O O . ILE A 1 83 ? 1.124 5.381 -5.699 1.00 91.12 83 ILE A O 1
ATOM 703 N N . PHE A 1 84 ? 1.811 3.730 -7.039 1.00 89.94 84 PHE A N 1
ATOM 704 C CA . PHE A 1 84 ? 0.609 2.928 -6.803 1.00 89.94 84 PHE A CA 1
ATOM 705 C C . PHE A 1 84 ? 0.492 2.475 -5.349 1.00 89.94 84 PHE A C 1
ATOM 707 O O . PHE A 1 84 ? -0.607 2.488 -4.792 1.00 89.94 84 PHE A O 1
ATOM 714 N N . LEU A 1 85 ? 1.611 2.136 -4.709 1.00 89.56 85 LEU A N 1
ATOM 715 C CA . LEU A 1 85 ? 1.629 1.776 -3.296 1.00 89.56 85 LEU A CA 1
ATOM 716 C C . LEU A 1 85 ? 1.231 2.964 -2.403 1.00 89.56 85 LEU A C 1
ATOM 718 O O . LEU A 1 85 ? 0.423 2.806 -1.486 1.00 89.56 85 LEU A O 1
ATOM 722 N N . TYR A 1 86 ? 1.696 4.173 -2.730 1.00 89.06 86 TYR A N 1
ATOM 723 C CA . TYR A 1 86 ? 1.239 5.411 -2.098 1.00 89.06 86 TYR A CA 1
ATOM 724 C C . TYR A 1 86 ? -0.264 5.648 -2.298 1.00 89.06 86 TYR A C 1
ATOM 726 O O . TYR A 1 86 ? -0.975 5.932 -1.333 1.00 89.06 86 TYR A O 1
ATOM 734 N N . LEU A 1 87 ? -0.771 5.505 -3.528 1.00 88.50 87 LEU A N 1
ATOM 735 C CA . LEU A 1 87 ? -2.190 5.703 -3.841 1.00 88.50 87 LEU A CA 1
ATOM 736 C C . LEU A 1 87 ? -3.083 4.732 -3.069 1.00 88.50 87 LEU A C 1
ATOM 738 O O . LEU A 1 87 ? -4.111 5.146 -2.536 1.00 88.50 87 LEU A O 1
ATOM 742 N N . ILE A 1 88 ? -2.674 3.466 -2.963 1.00 86.44 88 ILE A N 1
ATOM 743 C CA . ILE A 1 88 ? -3.354 2.457 -2.148 1.00 86.44 88 ILE A CA 1
ATOM 744 C C . ILE A 1 88 ? -3.433 2.917 -0.691 1.00 86.44 88 ILE A C 1
ATOM 746 O O . ILE A 1 88 ? -4.521 2.933 -0.112 1.00 86.44 88 ILE A O 1
ATOM 750 N N . GLY A 1 89 ? -2.302 3.318 -0.106 1.00 85.31 89 GLY A N 1
ATOM 751 C CA . GLY A 1 89 ? -2.245 3.756 1.288 1.00 85.31 89 GLY A CA 1
ATOM 752 C C . GLY A 1 89 ? -3.100 4.995 1.536 1.00 85.31 89 GLY A C 1
ATOM 753 O O . GLY A 1 89 ? -3.870 5.050 2.495 1.00 85.31 89 GLY A O 1
ATOM 754 N N . TYR A 1 90 ? -3.030 5.967 0.628 1.00 83.56 90 TYR A N 1
ATOM 755 C CA . TYR A 1 90 ? -3.831 7.182 0.684 1.00 83.56 90 TYR A CA 1
ATOM 756 C C . TYR A 1 90 ? -5.333 6.890 0.586 1.00 83.56 90 TYR A C 1
ATOM 758 O O . TYR A 1 90 ? -6.122 7.405 1.379 1.00 83.56 90 TYR A O 1
ATOM 766 N N . GLN A 1 91 ? -5.745 6.029 -0.348 1.00 82.00 91 GLN A N 1
ATOM 767 C CA . GLN A 1 91 ? -7.145 5.645 -0.501 1.00 82.00 91 GLN A CA 1
ATOM 768 C C . GLN A 1 91 ? -7.657 4.866 0.711 1.00 82.00 91 GLN A C 1
ATOM 770 O O . GLN A 1 91 ? -8.767 5.133 1.174 1.00 82.00 91 GLN A O 1
ATOM 775 N N . LEU A 1 92 ? -6.852 3.977 1.294 1.00 78.31 92 LEU A N 1
ATOM 776 C CA . LEU A 1 92 ? -7.221 3.304 2.538 1.00 78.31 92 LEU A CA 1
ATOM 777 C C . LEU A 1 92 ? -7.318 4.269 3.722 1.00 78.31 92 LEU A C 1
ATOM 779 O O . LEU A 1 92 ? -8.176 4.080 4.572 1.00 78.31 92 LEU A O 1
ATOM 783 N N . LEU A 1 93 ? -6.527 5.341 3.786 1.00 76.50 93 LEU A N 1
ATOM 784 C CA . LEU A 1 93 ? -6.698 6.353 4.836 1.00 76.50 93 LEU A CA 1
ATOM 785 C C . 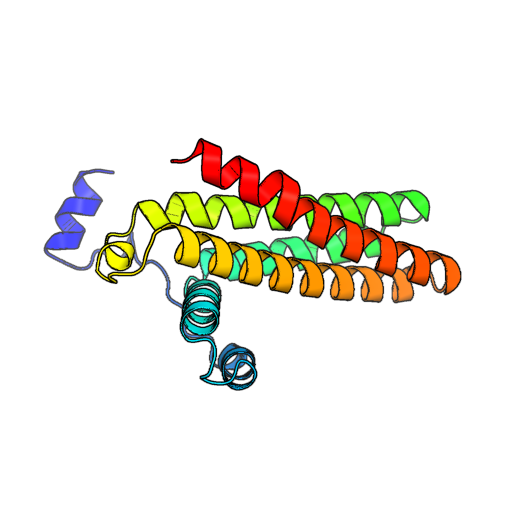LEU A 1 93 ? -8.060 7.055 4.756 1.00 76.50 93 LEU A C 1
ATOM 787 O O . LEU A 1 93 ? -8.613 7.451 5.782 1.00 76.50 93 LEU A O 1
ATOM 791 N N . THR A 1 94 ? -8.657 7.168 3.565 1.00 69.12 94 THR A N 1
ATOM 792 C CA . THR A 1 94 ? -10.023 7.704 3.435 1.00 69.12 94 THR A CA 1
ATOM 793 C C . THR A 1 94 ? -11.087 6.786 4.049 1.00 69.12 94 THR A C 1
ATOM 795 O O . THR A 1 94 ? -12.144 7.278 4.454 1.00 69.12 94 THR A O 1
ATOM 798 N N . LEU A 1 95 ? -10.799 5.484 4.207 1.00 67.31 95 LEU A N 1
ATOM 799 C CA . LEU A 1 95 ? -11.662 4.537 4.921 1.00 67.31 95 LEU A CA 1
ATOM 800 C C . LEU A 1 95 ? -11.862 4.969 6.374 1.00 67.31 95 LEU A C 1
ATOM 802 O O . LEU A 1 95 ? -12.999 4.982 6.837 1.00 67.31 95 LEU A O 1
ATOM 806 N N . TRP A 1 96 ? -10.794 5.393 7.061 1.00 64.88 96 TRP A N 1
ATOM 807 C CA . TRP A 1 96 ? -10.870 5.887 8.443 1.00 64.88 96 TRP A CA 1
ATOM 808 C C . TRP A 1 96 ? -11.879 7.035 8.575 1.00 64.88 96 TRP A C 1
ATOM 810 O O . TRP A 1 96 ? -12.734 7.039 9.462 1.00 64.88 96 TRP A O 1
ATOM 820 N N . LYS A 1 97 ? -11.843 7.980 7.626 1.00 63.34 97 LYS A N 1
ATOM 821 C CA . LYS A 1 97 ? -12.755 9.131 7.596 1.00 63.34 97 LYS A CA 1
ATOM 822 C C . LYS A 1 97 ? -14.208 8.721 7.336 1.00 63.34 97 LYS A C 1
ATOM 824 O O . LYS A 1 97 ? -15.113 9.287 7.939 1.00 63.34 97 LYS A O 1
ATOM 829 N N . HIS A 1 98 ? -14.445 7.754 6.450 1.00 57.34 98 HIS A N 1
ATOM 830 C CA . HIS A 1 98 ? -15.800 7.295 6.132 1.00 57.34 98 HIS A CA 1
ATOM 831 C C . HIS A 1 98 ? -16.401 6.424 7.247 1.00 57.34 98 HIS A C 1
ATOM 833 O O . HIS A 1 98 ? -17.608 6.460 7.475 1.00 57.34 98 HIS A O 1
ATOM 839 N N . HIS A 1 99 ? -15.569 5.681 7.985 1.00 53.38 99 HIS A N 1
ATOM 840 C CA . HIS A 1 99 ? -16.023 4.835 9.089 1.00 53.38 99 HIS A CA 1
ATOM 841 C C . HIS A 1 99 ? -16.479 5.637 10.320 1.00 53.38 99 HIS A C 1
ATOM 843 O O . HIS A 1 99 ? -17.408 5.203 10.993 1.00 53.38 99 HIS A O 1
ATOM 849 N N . ARG A 1 100 ? -15.948 6.853 10.542 1.00 51.88 100 ARG A N 1
ATOM 850 C CA . ARG A 1 100 ? -16.448 7.809 11.559 1.00 51.88 100 ARG A CA 1
ATOM 851 C C . ARG A 1 100 ? -17.917 8.221 11.363 1.00 51.88 100 ARG A C 1
ATOM 853 O O . ARG A 1 100 ? -18.515 8.739 12.293 1.00 51.88 100 ARG A O 1
ATOM 860 N N . MET A 1 101 ? -18.503 8.006 10.180 1.00 45.34 101 MET A N 1
ATOM 861 C CA . MET A 1 101 ? -19.906 8.346 9.894 1.00 45.34 101 MET A CA 1
ATOM 862 C C . MET A 1 101 ? -20.893 7.189 10.131 1.00 45.34 101 MET A C 1
ATOM 864 O O . MET A 1 101 ? -22.100 7.427 10.137 1.00 45.34 101 MET A O 1
ATOM 868 N N . LYS A 1 102 ? -20.430 5.941 10.324 1.00 45.84 102 LYS A N 1
ATOM 869 C CA . LYS A 1 102 ? -21.301 4.827 10.739 1.00 45.84 102 LYS A CA 1
ATOM 870 C C . LYS A 1 102 ? -21.190 4.662 12.260 1.00 45.84 102 LYS A C 1
ATOM 872 O O . LYS A 1 102 ? -20.170 4.213 12.765 1.00 45.84 102 LYS A O 1
ATOM 877 N N . ILE A 1 103 ? -22.295 4.955 12.948 1.00 42.44 103 ILE A N 1
ATOM 878 C CA . ILE A 1 103 ? -22.564 4.867 14.404 1.00 42.44 103 ILE A CA 1
ATOM 879 C C . ILE A 1 103 ? -22.041 3.575 15.085 1.00 42.44 103 ILE A C 1
ATOM 881 O O . ILE A 1 103 ? -21.826 3.537 16.291 1.00 42.44 103 ILE A O 1
ATOM 885 N N . TRP A 1 104 ? -21.774 2.511 14.324 1.00 44.75 104 TRP A N 1
ATOM 886 C CA . TRP A 1 104 ? -21.322 1.203 14.815 1.00 44.75 104 TRP A CA 1
ATOM 887 C C . TRP A 1 104 ? -19.983 1.203 15.581 1.00 44.75 104 TRP A C 1
ATOM 889 O O . TRP A 1 104 ? -19.721 0.253 16.314 1.00 44.75 104 TRP A O 1
ATOM 899 N N . LEU A 1 105 ? -19.143 2.237 15.445 1.00 46.09 105 LEU A N 1
ATOM 900 C CA . LEU A 1 105 ? -17.865 2.353 16.170 1.00 46.09 105 LEU A CA 1
ATOM 901 C C . LEU A 1 105 ? -17.974 2.999 17.565 1.00 46.09 105 LEU A C 1
ATOM 903 O O . LEU A 1 105 ? -17.040 2.833 18.359 1.00 46.09 105 LEU A O 1
ATOM 907 N N . ASP A 1 106 ? -19.079 3.691 17.865 1.00 47.53 106 ASP A N 1
ATOM 908 C CA . ASP A 1 106 ? -19.355 4.284 19.189 1.00 47.53 106 ASP A CA 1
ATOM 909 C C . ASP A 1 106 ? -19.935 3.268 20.182 1.00 47.53 106 ASP A C 1
ATOM 911 O O . ASP A 1 106 ? -19.904 3.485 21.387 1.00 47.53 106 ASP A O 1
ATOM 915 N N . LEU A 1 107 ? -20.403 2.116 19.694 1.00 45.94 107 LEU A N 1
ATOM 916 C CA . LEU A 1 107 ? -20.958 1.045 20.527 1.00 45.94 107 LEU A CA 1
ATOM 917 C C . LEU A 1 107 ? -19.900 0.180 21.234 1.00 45.94 107 LEU A C 1
ATOM 919 O O . LEU A 1 107 ? -20.271 -0.632 22.077 1.00 45.94 107 LEU A O 1
ATOM 923 N N . TYR A 1 108 ? -18.605 0.321 20.914 1.00 40.75 108 TYR A N 1
ATOM 924 C CA . TYR A 1 108 ? -17.543 -0.493 21.525 1.00 40.75 108 TYR A CA 1
ATOM 925 C C . TYR A 1 108 ? -16.643 0.348 22.456 1.00 40.75 108 TYR A C 1
ATOM 927 O O . TYR A 1 108 ? -15.937 1.244 21.961 1.00 40.75 108 TYR A O 1
ATOM 935 N N . PRO A 1 109 ? -16.640 0.068 23.778 1.00 45.72 109 PRO A N 1
ATOM 936 C CA . PRO A 1 109 ? -15.978 0.860 24.812 1.00 45.72 109 PRO A CA 1
ATOM 937 C C . PRO A 1 109 ? -14.483 0.528 24.851 1.00 45.72 109 PRO A C 1
ATOM 939 O O . PRO A 1 109 ? -14.006 -0.221 25.696 1.00 45.72 109 PRO A O 1
ATOM 942 N N . VAL A 1 110 ? -13.737 1.052 23.885 1.00 51.53 110 VAL A N 1
ATOM 943 C CA . VAL A 1 110 ? -12.280 0.885 23.794 1.00 51.53 110 VAL A CA 1
ATOM 944 C C . VAL A 1 110 ? -11.654 2.249 23.568 1.00 51.53 110 VAL A C 1
ATOM 946 O O . VAL A 1 110 ? -12.160 3.028 22.752 1.00 51.53 110 VAL A O 1
ATOM 949 N N . GLY A 1 111 ? -10.566 2.531 24.287 1.00 58.47 111 GLY A N 1
ATOM 950 C CA . GLY A 1 111 ? -9.857 3.807 24.225 1.00 58.47 111 GLY A CA 1
ATOM 951 C C . GLY A 1 111 ? -9.480 4.183 22.790 1.00 58.47 111 GLY A C 1
ATOM 952 O O . GLY A 1 111 ? -9.058 3.336 22.000 1.00 58.47 111 GLY A O 1
ATOM 953 N N . GLY A 1 112 ? -9.635 5.463 22.439 1.00 62.38 112 GLY A N 1
ATOM 954 C CA . GLY A 1 112 ? -9.395 5.959 21.079 1.00 62.38 112 GLY A CA 1
ATOM 955 C C . GLY A 1 112 ? -8.001 5.627 20.530 1.00 62.38 112 GLY A C 1
ATOM 956 O O . GLY A 1 112 ? -7.862 5.432 19.327 1.00 62.38 112 GLY A O 1
ATOM 957 N N . GLU A 1 113 ? -6.998 5.487 21.397 1.00 65.00 113 GLU A N 1
ATOM 958 C CA . GLU A 1 113 ? -5.614 5.152 21.038 1.00 65.00 113 GLU A CA 1
ATOM 959 C C . GLU A 1 113 ? -5.437 3.704 20.544 1.00 65.00 113 GLU A C 1
ATOM 961 O O . GLU A 1 113 ? -4.726 3.470 19.564 1.00 65.00 113 GLU A O 1
ATOM 966 N N . GLU A 1 114 ? -6.142 2.728 21.127 1.00 65.00 114 GLU A N 1
ATOM 967 C CA . GLU A 1 114 ? -6.066 1.334 20.663 1.00 65.00 114 GLU A CA 1
ATOM 968 C C . GLU A 1 114 ? -6.721 1.164 19.287 1.00 65.00 114 GLU A C 1
ATOM 970 O O . GLU A 1 114 ? -6.157 0.523 18.397 1.00 65.00 114 GLU A O 1
ATOM 975 N N . LYS A 1 115 ? -7.843 1.862 19.046 1.00 65.69 115 LYS A N 1
ATOM 976 C CA . LYS A 1 115 ? -8.520 1.873 17.735 1.00 65.69 115 LYS A CA 1
ATOM 977 C C . LYS A 1 115 ? -7.603 2.387 16.619 1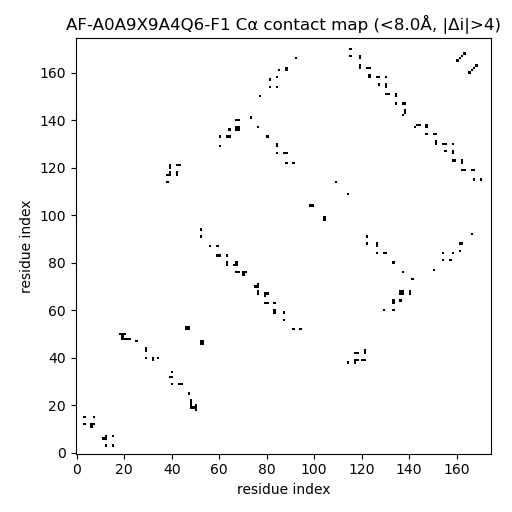.00 65.69 115 LYS A C 1
ATOM 979 O O . LYS A 1 115 ? -7.630 1.843 15.513 1.00 65.69 115 LYS A O 1
ATOM 984 N N . LYS A 1 116 ? -6.793 3.419 16.894 1.00 69.94 116 LYS A N 1
ATOM 985 C CA . LYS A 1 116 ? -5.816 3.959 15.931 1.00 69.94 116 LYS A CA 1
ATOM 986 C C . LYS A 1 116 ? -4.707 2.950 15.648 1.00 69.94 116 LYS A C 1
ATOM 988 O O . LYS A 1 116 ? -4.372 2.722 14.486 1.00 69.94 116 LYS A O 1
ATOM 993 N N . LYS A 1 117 ? -4.156 2.334 16.698 1.00 73.06 117 LYS A N 1
ATOM 994 C CA . LYS A 1 117 ? -3.061 1.362 16.590 1.00 73.06 117 LYS A CA 1
ATOM 995 C C . LYS A 1 117 ? -3.455 0.155 15.740 1.00 73.06 117 LYS A C 1
ATOM 997 O O . LYS A 1 117 ? -2.695 -0.237 14.855 1.00 73.06 117 LYS A O 1
ATOM 1002 N N . ASP A 1 118 ? -4.655 -0.380 15.947 1.00 70.38 118 ASP A N 1
ATOM 1003 C CA . ASP A 1 118 ? -5.140 -1.538 15.192 1.00 70.38 118 ASP A CA 1
ATOM 1004 C C . ASP A 1 118 ? -5.453 -1.205 13.729 1.00 70.38 118 ASP A C 1
ATOM 1006 O O . ASP A 1 118 ? -5.162 -2.004 12.834 1.00 70.3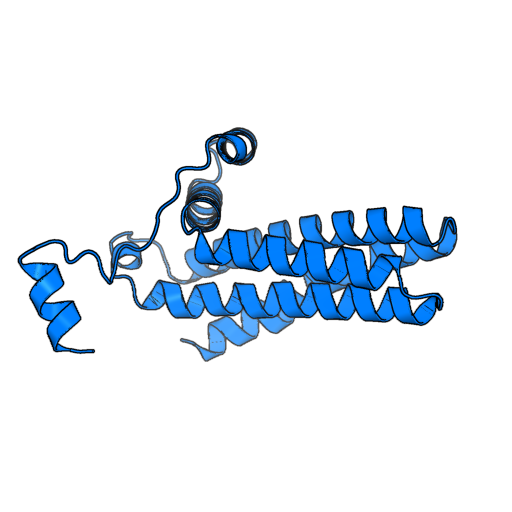8 118 ASP A O 1
ATOM 1010 N N . PHE A 1 119 ? -5.964 -0.002 13.453 1.00 74.00 119 PHE A N 1
ATOM 1011 C CA . PHE A 1 119 ? -6.147 0.460 12.078 1.00 74.00 119 PHE A CA 1
ATOM 1012 C C . PHE A 1 119 ? -4.810 0.645 11.347 1.00 74.00 119 PHE A C 1
ATOM 1014 O O . PHE A 1 119 ? -4.672 0.211 10.203 1.00 74.00 119 PHE A O 1
ATOM 1021 N N . LEU A 1 120 ? -3.808 1.242 12.002 1.00 77.44 120 LEU A N 1
ATOM 1022 C CA . LEU A 1 120 ? -2.464 1.386 11.435 1.00 77.44 120 LEU A CA 1
ATOM 1023 C C . LEU A 1 120 ? -1.806 0.021 11.186 1.00 77.44 120 LEU A C 1
ATOM 1025 O O . LEU A 1 120 ? -1.158 -0.161 10.156 1.00 77.44 120 LEU A O 1
ATOM 1029 N N . ALA A 1 121 ? -2.016 -0.956 12.073 1.00 75.88 121 ALA A N 1
ATOM 1030 C CA . ALA A 1 121 ? -1.540 -2.322 11.874 1.00 75.88 121 ALA A CA 1
AT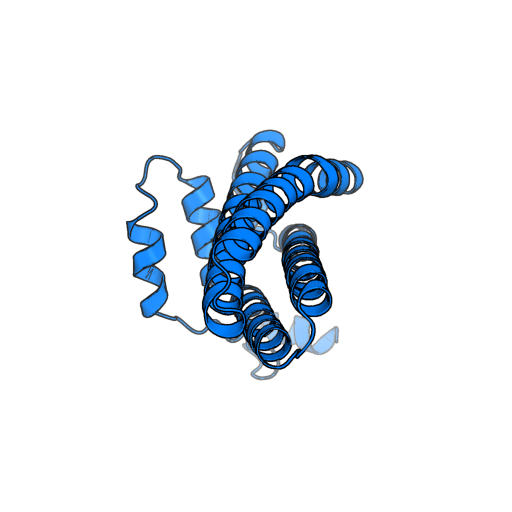OM 1031 C C . ALA A 1 121 ? -2.179 -2.982 10.640 1.00 75.88 121 ALA A C 1
ATOM 1033 O O . ALA A 1 121 ? -1.469 -3.592 9.838 1.00 75.88 121 ALA A O 1
ATOM 1034 N N . LEU A 1 122 ? -3.493 -2.815 10.443 1.00 76.19 122 LEU A N 1
ATOM 1035 C CA . LEU A 1 122 ? -4.179 -3.293 9.240 1.00 76.19 122 LEU A CA 1
ATOM 1036 C C . LEU A 1 122 ? -3.677 -2.580 7.976 1.00 76.19 122 LEU A C 1
ATOM 1038 O O . LEU A 1 122 ? -3.409 -3.235 6.969 1.00 76.19 122 LEU A O 1
ATOM 1042 N N . LEU A 1 123 ? -3.518 -1.255 8.025 1.00 82.12 123 LEU A N 1
ATOM 1043 C CA . LEU A 1 123 ? -3.001 -0.473 6.903 1.00 82.12 123 LEU A CA 1
ATOM 1044 C C . LEU A 1 123 ? -1.614 -0.969 6.483 1.00 82.12 123 LEU A C 1
ATOM 1046 O O . LEU A 1 123 ? -1.372 -1.174 5.295 1.00 82.12 123 LEU A O 1
ATOM 1050 N N . ASN A 1 124 ? -0.735 -1.213 7.458 1.00 82.00 124 ASN A N 1
ATOM 1051 C CA . ASN A 1 124 ? 0.597 -1.747 7.203 1.00 82.00 124 ASN A CA 1
ATOM 1052 C C . ASN A 1 124 ? 0.538 -3.142 6.577 1.00 82.00 124 ASN A C 1
ATOM 1054 O O . ASN A 1 124 ? 1.208 -3.391 5.583 1.00 82.00 124 ASN A O 1
ATOM 1058 N N . ALA A 1 125 ? -0.303 -4.037 7.103 1.00 81.56 125 ALA A N 1
ATOM 1059 C CA . ALA A 1 125 ? -0.458 -5.375 6.540 1.00 81.56 125 ALA A CA 1
ATOM 1060 C C . ALA A 1 125 ? -0.903 -5.332 5.066 1.00 81.56 125 ALA A C 1
ATOM 1062 O O . ALA A 1 125 ? -0.336 -6.029 4.227 1.00 81.56 125 ALA A O 1
ATOM 1063 N N . ILE A 1 126 ? -1.871 -4.475 4.725 1.00 83.12 126 ILE A N 1
ATOM 1064 C CA . ILE A 1 126 ? -2.379 -4.344 3.349 1.00 83.12 126 ILE A CA 1
ATOM 1065 C C . ILE A 1 126 ? -1.328 -3.741 2.409 1.00 83.12 126 ILE A C 1
ATOM 1067 O O . ILE A 1 126 ? -1.209 -4.172 1.257 1.00 83.12 126 ILE A O 1
ATOM 1071 N N . LEU A 1 127 ? -0.555 -2.763 2.885 1.00 86.69 127 LEU A N 1
ATOM 1072 C CA . LEU A 1 127 ? 0.530 -2.167 2.109 1.00 86.69 127 LEU A CA 1
ATOM 1073 C C . LEU A 1 127 ? 1.697 -3.138 1.900 1.00 86.69 127 LEU A C 1
ATOM 1075 O O . LEU A 1 127 ? 2.215 -3.194 0.789 1.00 86.69 127 LEU A O 1
ATOM 1079 N N . ILE A 1 128 ? 2.047 -3.954 2.899 1.00 86.44 128 ILE A N 1
ATOM 1080 C CA . ILE A 1 128 ? 3.046 -5.028 2.764 1.00 86.44 128 ILE A CA 1
ATOM 1081 C C . ILE A 1 128 ? 2.574 -6.080 1.754 1.00 86.44 128 ILE A C 1
ATOM 1083 O O . ILE A 1 128 ? 3.333 -6.491 0.884 1.00 86.44 128 ILE A O 1
ATOM 1087 N N . ILE A 1 129 ? 1.306 -6.497 1.806 1.00 85.94 129 ILE A N 1
ATOM 1088 C CA . ILE A 1 129 ? 0.763 -7.421 0.798 1.00 85.94 129 ILE A CA 1
ATOM 1089 C C . ILE A 1 129 ? 0.859 -6.794 -0.601 1.00 85.94 129 ILE A C 1
ATOM 1091 O O . ILE A 1 129 ? 1.296 -7.449 -1.547 1.00 85.94 129 ILE A O 1
ATOM 1095 N N . GLY A 1 130 ? 0.514 -5.509 -0.732 1.00 87.12 130 GLY A N 1
ATOM 1096 C CA . GLY A 1 130 ? 0.638 -4.779 -1.993 1.00 87.12 130 GLY A CA 1
ATOM 1097 C C . GLY A 1 130 ? 2.085 -4.659 -2.484 1.00 87.12 130 GLY A C 1
ATOM 1098 O O . GLY A 1 130 ? 2.332 -4.815 -3.680 1.00 87.12 130 GLY A O 1
ATOM 1099 N N . SER A 1 131 ? 3.044 -4.440 -1.577 1.00 89.56 131 SER A N 1
ATOM 1100 C CA . SER A 1 131 ? 4.470 -4.342 -1.907 1.00 89.56 131 SER A CA 1
ATOM 1101 C C . SER A 1 131 ? 5.009 -5.659 -2.454 1.00 89.56 131 SER A C 1
ATOM 1103 O O . SER A 1 131 ? 5.686 -5.665 -3.483 1.00 89.56 131 SER A O 1
ATOM 1105 N N . VAL A 1 132 ? 4.649 -6.780 -1.824 1.00 89.56 132 VAL A N 1
ATOM 1106 C CA . VAL A 1 132 ? 5.036 -8.121 -2.275 1.00 89.56 132 VAL A CA 1
ATOM 1107 C C . VAL A 1 132 ? 4.454 -8.401 -3.658 1.00 89.56 132 VAL A C 1
ATOM 1109 O O . VAL A 1 132 ? 5.192 -8.811 -4.551 1.00 89.56 132 VAL A O 1
ATOM 1112 N N . ILE A 1 133 ? 3.168 -8.111 -3.878 1.00 89.81 133 ILE A N 1
ATOM 1113 C CA . ILE A 1 133 ? 2.519 -8.317 -5.182 1.00 89.81 133 ILE A CA 1
ATOM 1114 C C . ILE A 1 133 ? 3.210 -7.494 -6.277 1.00 89.81 133 ILE A C 1
ATOM 1116 O O . ILE A 1 133 ? 3.569 -8.047 -7.317 1.00 89.81 133 ILE A O 1
ATOM 1120 N N . PHE A 1 134 ? 3.450 -6.197 -6.058 1.00 89.69 134 PHE A N 1
ATOM 1121 C CA . PHE A 1 134 ? 4.140 -5.370 -7.054 1.00 89.69 134 PHE A CA 1
ATOM 1122 C C . PHE A 1 134 ? 5.584 -5.805 -7.290 1.00 89.69 134 PHE A C 1
ATOM 1124 O O . PHE A 1 134 ? 6.036 -5.778 -8.432 1.00 89.69 134 PHE A O 1
ATOM 1131 N N . THR A 1 135 ? 6.282 -6.263 -6.251 1.00 90.88 135 THR A N 1
ATOM 1132 C CA . THR A 1 135 ? 7.638 -6.807 -6.386 1.00 90.88 135 THR A CA 1
ATOM 1133 C C . THR A 1 135 ? 7.645 -8.068 -7.248 1.00 90.88 135 THR A C 1
ATOM 1135 O O . THR A 1 135 ? 8.485 -8.191 -8.134 1.00 90.88 135 THR A O 1
ATOM 1138 N N . VAL A 1 136 ? 6.690 -8.984 -7.051 1.00 89.62 136 VAL A N 1
ATOM 1139 C CA . VAL A 1 136 ? 6.565 -10.198 -7.876 1.00 89.62 136 VAL A CA 1
ATOM 1140 C C . VAL A 1 136 ? 6.298 -9.834 -9.338 1.00 89.62 136 VAL A C 1
ATOM 1142 O O . VAL A 1 136 ? 6.956 -10.363 -10.231 1.00 89.62 136 VAL A O 1
ATOM 1145 N N . ILE A 1 137 ? 5.388 -8.892 -9.602 1.00 89.56 137 ILE A N 1
ATOM 1146 C CA . ILE A 1 137 ? 5.096 -8.441 -10.974 1.00 89.56 137 ILE A CA 1
ATOM 1147 C C . ILE A 1 137 ? 6.331 -7.779 -11.604 1.00 89.56 137 ILE A C 1
ATOM 1149 O O . ILE A 1 137 ? 6.648 -8.043 -12.764 1.00 89.56 137 ILE A O 1
ATOM 1153 N N . PHE A 1 138 ? 7.066 -6.969 -10.838 1.00 89.50 138 PHE A N 1
ATOM 1154 C CA . PHE A 1 138 ? 8.315 -6.356 -11.286 1.00 89.50 138 PHE A CA 1
ATOM 1155 C C . PHE A 1 138 ? 9.384 -7.400 -11.617 1.00 89.50 138 PHE A C 1
ATOM 1157 O O . PHE A 1 138 ? 10.025 -7.300 -12.665 1.00 89.50 138 PHE A O 1
ATOM 1164 N N . ALA A 1 139 ? 9.535 -8.426 -10.777 1.00 89.38 139 ALA A N 1
ATOM 1165 C CA . ALA A 1 139 ? 10.466 -9.526 -11.002 1.00 89.38 139 ALA A CA 1
ATOM 1166 C C . ALA A 1 139 ? 10.166 -10.249 -12.324 1.00 89.38 139 ALA A C 1
ATOM 1168 O O . ALA A 1 139 ? 11.071 -10.485 -13.124 1.00 89.38 139 ALA A O 1
ATOM 1169 N N . LEU A 1 140 ? 8.885 -10.534 -12.587 1.00 88.06 140 LEU A N 1
ATOM 1170 C CA . LEU A 1 140 ? 8.435 -11.194 -13.816 1.00 88.06 140 LEU A CA 1
ATOM 1171 C C . LEU A 1 140 ? 8.661 -10.333 -15.066 1.00 88.06 140 LEU A C 1
ATOM 1173 O O . LEU A 1 140 ? 9.025 -10.861 -16.117 1.00 88.06 140 LEU A O 1
ATOM 1177 N N . ALA A 1 141 ? 8.456 -9.018 -14.963 1.00 85.81 141 ALA A N 1
ATOM 1178 C CA . ALA A 1 141 ? 8.610 -8.097 -16.085 1.00 85.81 141 ALA A CA 1
ATOM 1179 C C . ALA A 1 141 ? 10.083 -7.797 -16.409 1.00 85.81 141 ALA A C 1
ATOM 1181 O O . ALA A 1 141 ? 10.443 -7.609 -17.573 1.00 85.81 141 ALA A O 1
ATOM 1182 N N . THR A 1 142 ? 10.930 -7.674 -15.385 1.00 82.56 142 THR A N 1
ATOM 1183 C CA . THR A 1 142 ? 12.307 -7.178 -15.513 1.00 82.56 142 THR A CA 1
ATOM 1184 C C . THR A 1 142 ? 13.336 -8.303 -15.594 1.00 82.56 142 THR A C 1
ATOM 1186 O O . THR A 1 142 ? 14.331 -8.150 -16.295 1.00 82.56 142 THR A O 1
ATOM 1189 N N . LYS A 1 143 ? 13.105 -9.433 -14.908 1.00 82.25 143 LYS A N 1
ATOM 1190 C CA . LYS A 1 143 ? 14.042 -10.570 -14.785 1.00 82.25 143 LYS A CA 1
ATOM 1191 C C . LYS A 1 143 ? 15.427 -10.214 -14.212 1.00 82.25 143 LYS A C 1
ATOM 1193 O O . LYS A 1 143 ? 16.349 -11.017 -14.296 1.00 82.25 143 LYS A O 1
ATOM 1198 N N . ASP A 1 144 ? 15.564 -9.039 -13.599 1.00 85.00 144 ASP A N 1
ATOM 1199 C CA . ASP A 1 144 ? 16.765 -8.605 -12.880 1.00 85.00 144 ASP A CA 1
ATOM 1200 C C . ASP A 1 144 ? 16.574 -8.859 -11.381 1.00 85.00 144 ASP A C 1
ATOM 1202 O O . ASP A 1 144 ? 15.701 -8.265 -10.735 1.00 85.00 144 ASP A O 1
ATOM 1206 N N . PHE A 1 145 ? 17.386 -9.754 -10.823 1.00 84.25 145 PHE A N 1
ATOM 1207 C CA . PHE A 1 145 ? 17.313 -10.132 -9.413 1.00 84.25 145 PHE A CA 1
ATOM 1208 C C . PHE A 1 145 ? 17.787 -9.020 -8.469 1.00 84.25 145 PHE A C 1
ATOM 1210 O O . PHE A 1 145 ? 17.230 -8.869 -7.380 1.00 84.25 145 PHE A O 1
ATOM 1217 N N . MET A 1 146 ? 18.767 -8.212 -8.881 1.00 89.19 146 MET A N 1
ATOM 1218 C CA . MET A 1 146 ? 19.344 -7.166 -8.038 1.00 89.19 146 MET A CA 1
ATOM 1219 C C . MET A 1 146 ? 18.362 -6.004 -7.876 1.00 89.19 146 MET A C 1
ATOM 1221 O O . MET A 1 146 ? 18.036 -5.613 -6.754 1.00 89.19 146 MET A O 1
ATOM 1225 N N . MET A 1 147 ? 17.806 -5.512 -8.987 1.00 86.88 147 MET A N 1
ATOM 1226 C CA . MET A 1 147 ? 16.797 -4.444 -8.965 1.00 86.88 147 MET A CA 1
ATOM 1227 C C . MET A 1 147 ? 15.514 -4.871 -8.244 1.00 86.88 147 MET A C 1
ATOM 1229 O O . MET A 1 147 ? 14.908 -4.070 -7.532 1.00 86.88 147 MET A O 1
ATOM 1233 N N . THR A 1 148 ? 15.119 -6.140 -8.374 1.00 89.44 148 THR A N 1
ATOM 1234 C CA . THR A 1 148 ? 13.958 -6.689 -7.657 1.00 89.44 148 THR A CA 1
ATOM 1235 C C . THR A 1 148 ? 14.179 -6.692 -6.143 1.00 89.44 148 THR A C 1
ATOM 1237 O O . THR A 1 148 ? 13.289 -6.281 -5.397 1.00 89.44 148 THR A O 1
ATOM 1240 N N . GLY A 1 149 ? 15.363 -7.105 -5.677 1.00 89.88 149 GLY A N 1
ATOM 1241 C CA . GLY A 1 149 ? 15.705 -7.084 -4.252 1.00 89.88 149 GLY A CA 1
ATOM 1242 C C . GLY A 1 149 ? 15.693 -5.669 -3.670 1.00 89.88 149 GLY A C 1
ATOM 1243 O O . GLY A 1 149 ? 15.122 -5.440 -2.602 1.00 89.88 149 GLY A O 1
ATOM 1244 N N . ILE A 1 150 ? 16.240 -4.700 -4.412 1.00 91.38 150 ILE A N 1
ATOM 1245 C CA . ILE A 1 150 ? 16.214 -3.282 -4.022 1.00 91.38 150 ILE A CA 1
ATOM 1246 C C . ILE A 1 150 ? 14.770 -2.783 -3.927 1.00 91.38 150 ILE A C 1
ATOM 1248 O O . ILE A 1 150 ? 14.400 -2.164 -2.928 1.00 91.38 150 ILE A O 1
ATOM 1252 N N . LEU A 1 151 ? 13.931 -3.079 -4.924 1.00 91.50 151 LEU A N 1
ATOM 1253 C CA . LEU A 1 151 ? 12.533 -2.658 -4.913 1.00 91.50 151 LEU A CA 1
ATOM 1254 C C . LEU A 1 151 ? 11.763 -3.247 -3.726 1.00 91.50 151 LEU A C 1
ATOM 1256 O O . LEU A 1 151 ? 10.979 -2.532 -3.102 1.00 91.50 151 LEU A O 1
ATOM 1260 N N . LEU A 1 152 ? 11.999 -4.514 -3.378 1.00 90.75 152 LEU A N 1
ATOM 1261 C CA . LEU A 1 152 ? 11.374 -5.155 -2.220 1.00 90.75 152 LEU A CA 1
ATOM 1262 C C . LEU A 1 152 ? 11.698 -4.388 -0.934 1.00 90.75 152 LEU A C 1
ATOM 1264 O O . LEU A 1 152 ? 10.795 -4.003 -0.191 1.00 90.75 152 LEU A O 1
ATOM 1268 N N . ILE A 1 153 ? 12.983 -4.127 -0.689 1.00 92.62 153 ILE A N 1
ATOM 1269 C CA . ILE A 1 153 ? 13.434 -3.435 0.523 1.00 92.62 153 ILE A CA 1
ATOM 1270 C C . ILE A 1 153 ? 12.846 -2.022 0.568 1.00 92.62 153 ILE A C 1
ATOM 1272 O O . ILE A 1 153 ? 12.258 -1.626 1.575 1.00 92.62 153 ILE A O 1
ATOM 1276 N N . VAL A 1 154 ? 12.944 -1.279 -0.537 1.00 93.25 154 VAL A N 1
ATOM 1277 C CA . VAL A 1 154 ? 12.450 0.101 -0.616 1.00 93.25 154 VAL A CA 1
ATOM 1278 C C . VAL A 1 154 ? 10.932 0.159 -0.447 1.00 93.25 154 VAL A C 1
ATOM 1280 O O . VAL A 1 154 ? 10.437 1.012 0.283 1.00 93.25 154 VAL A O 1
ATOM 1283 N N . SER A 1 155 ? 10.181 -0.754 -1.061 1.00 88.94 155 SER A N 1
ATOM 1284 C CA . SER A 1 155 ? 8.718 -0.779 -0.962 1.00 88.94 155 SER A CA 1
ATOM 1285 C C . SER A 1 155 ? 8.220 -1.170 0.436 1.00 88.94 155 SER A C 1
ATOM 1287 O O . SER A 1 155 ? 7.245 -0.586 0.914 1.00 88.94 155 SER A O 1
ATOM 1289 N N . ILE A 1 156 ? 8.911 -2.076 1.141 1.00 89.50 156 ILE A N 1
ATOM 1290 C CA . ILE A 1 156 ? 8.613 -2.398 2.547 1.00 89.50 156 ILE A CA 1
ATOM 1291 C C . ILE A 1 156 ? 8.940 -1.215 3.462 1.00 89.50 156 ILE A C 1
ATOM 1293 O O . ILE A 1 156 ? 8.104 -0.824 4.279 1.00 89.50 156 ILE A O 1
ATOM 1297 N N . LEU A 1 157 ? 10.123 -0.613 3.311 1.00 91.19 157 LEU A N 1
ATOM 1298 C CA . LEU A 1 157 ? 10.505 0.570 4.087 1.00 91.19 157 LEU A CA 1
ATOM 1299 C C . LEU A 1 157 ? 9.527 1.723 3.853 1.00 91.19 157 LEU A C 1
ATOM 1301 O O . LEU A 1 157 ? 9.110 2.380 4.806 1.00 91.19 157 LEU A O 1
ATOM 1305 N N . PHE A 1 158 ? 9.102 1.924 2.606 1.00 90.69 158 PHE A N 1
ATOM 1306 C CA . PHE A 1 158 ? 8.094 2.914 2.258 1.00 90.69 158 PHE A CA 1
ATOM 1307 C C . PHE A 1 158 ? 6.741 2.606 2.909 1.00 90.69 158 PHE A C 1
ATOM 1309 O O . PHE A 1 158 ? 6.131 3.514 3.462 1.00 90.69 158 PHE A O 1
ATOM 1316 N N . SER A 1 159 ? 6.283 1.347 2.901 1.00 87.44 159 SER A N 1
ATOM 1317 C CA . SER A 1 159 ? 5.045 0.932 3.580 1.00 87.44 159 SER A CA 1
ATOM 1318 C C . SER A 1 159 ? 5.070 1.294 5.065 1.00 87.44 159 SER A C 1
ATOM 1320 O O . SER A 1 159 ? 4.166 1.966 5.564 1.00 87.44 159 SER A O 1
ATOM 1322 N N . ILE A 1 160 ? 6.141 0.906 5.762 1.00 86.25 160 ILE A N 1
ATOM 1323 C CA . ILE A 1 160 ? 6.315 1.178 7.192 1.00 86.25 160 ILE A CA 1
ATOM 1324 C C . ILE A 1 160 ? 6.376 2.694 7.431 1.00 86.25 160 ILE A C 1
ATOM 1326 O O . ILE A 1 160 ? 5.619 3.226 8.245 1.00 86.25 160 ILE A O 1
ATOM 1330 N N . GLY A 1 161 ? 7.218 3.412 6.682 1.00 85.88 161 GLY A N 1
ATOM 1331 C CA . GLY A 1 161 ? 7.362 4.864 6.792 1.00 85.88 161 GLY A CA 1
ATOM 1332 C C . GLY A 1 161 ? 6.052 5.611 6.535 1.00 85.88 161 GLY A C 1
ATOM 1333 O O . GLY A 1 161 ? 5.688 6.504 7.299 1.00 85.88 161 GLY A O 1
ATOM 1334 N N . PHE A 1 162 ? 5.293 5.205 5.517 1.00 85.50 162 PHE A N 1
ATOM 1335 C CA . PHE A 1 162 ? 3.996 5.787 5.189 1.00 85.50 162 PHE A CA 1
ATOM 1336 C C . PHE A 1 162 ? 2.990 5.614 6.333 1.00 85.50 162 PHE A C 1
ATOM 1338 O O . PHE A 1 162 ? 2.314 6.571 6.710 1.00 85.50 162 PHE A O 1
ATOM 1345 N N . VAL A 1 163 ? 2.911 4.426 6.935 1.00 81.69 163 VAL A N 1
ATOM 1346 C CA . VAL A 1 163 ? 1.983 4.153 8.044 1.00 81.69 163 VAL A CA 1
ATOM 1347 C C . VAL A 1 163 ? 2.325 5.003 9.270 1.00 81.69 163 VAL A C 1
ATOM 1349 O O . VAL A 1 163 ? 1.451 5.693 9.799 1.00 81.69 163 VAL A O 1
ATOM 1352 N N . TYR A 1 164 ? 3.588 4.995 9.702 1.00 77.50 164 TYR A N 1
ATOM 1353 C CA . TYR A 1 164 ? 3.997 5.669 10.937 1.00 77.50 164 TYR A CA 1
ATOM 1354 C C . TYR A 1 164 ? 4.119 7.188 10.792 1.00 77.50 164 TYR A C 1
ATOM 1356 O O . TYR A 1 164 ? 3.790 7.908 11.728 1.00 77.50 164 TYR A O 1
ATOM 1364 N N . GLN A 1 165 ? 4.551 7.707 9.639 1.00 78.94 165 GLN A N 1
ATOM 1365 C CA . GLN A 1 165 ? 4.678 9.155 9.446 1.00 78.94 165 GLN A CA 1
ATOM 1366 C C . GLN A 1 165 ? 3.399 9.784 8.904 1.00 78.94 165 GLN A C 1
ATOM 1368 O O . GLN A 1 165 ? 2.943 10.797 9.430 1.00 78.94 165 GLN A O 1
ATOM 1373 N N . TYR A 1 166 ? 2.829 9.226 7.834 1.00 74.06 166 TYR A N 1
ATOM 1374 C CA . TYR A 1 166 ? 1.687 9.833 7.154 1.00 74.06 166 TYR A CA 1
ATOM 1375 C C . TYR A 1 166 ? 0.366 9.382 7.779 1.00 74.06 166 TYR A C 1
ATOM 1377 O O . TYR A 1 166 ? -0.488 10.221 8.062 1.00 74.06 166 TYR A O 1
ATOM 1385 N N . GLY A 1 167 ? 0.215 8.083 8.054 1.00 69.56 167 GLY A N 1
ATOM 1386 C CA . GLY A 1 167 ? -0.974 7.521 8.693 1.00 69.56 167 GLY A CA 1
ATOM 1387 C C . GLY A 1 167 ? -1.227 8.108 10.081 1.00 69.56 167 GLY A C 1
ATOM 1388 O O . GLY A 1 167 ? -2.294 8.679 10.308 1.00 69.56 167 GLY A O 1
ATOM 1389 N N . ALA A 1 168 ? -0.237 8.056 10.978 1.00 70.38 168 ALA A N 1
ATOM 1390 C CA . ALA A 1 168 ? -0.376 8.580 12.342 1.00 70.38 168 ALA A CA 1
ATOM 1391 C C . ALA A 1 168 ? -0.674 10.093 12.367 1.00 70.38 168 ALA A C 1
ATOM 1393 O O . ALA A 1 168 ? -1.695 10.510 12.916 1.00 70.38 168 ALA A O 1
ATOM 1394 N N . LYS A 1 169 ? 0.125 10.912 11.660 1.00 70.19 169 LYS A N 1
ATOM 1395 C CA . LYS A 1 169 ? -0.082 12.375 11.592 1.00 70.19 169 LYS A CA 1
ATOM 1396 C C . LYS A 1 169 ? -1.412 12.770 10.953 1.00 70.19 169 LYS A C 1
ATOM 1398 O O . LYS A 1 169 ? -1.955 13.840 11.236 1.00 70.19 169 LYS A O 1
ATOM 1403 N N . ARG A 1 170 ? -1.926 11.970 10.011 1.00 67.81 170 ARG A N 1
ATOM 1404 C CA . ARG A 1 170 ? -3.214 12.250 9.362 1.00 67.81 170 ARG A CA 1
ATOM 1405 C C . ARG A 1 170 ? -4.382 11.929 10.286 1.00 67.81 170 ARG A C 1
ATOM 1407 O O . ARG A 1 170 ? -5.369 12.655 10.240 1.00 67.81 170 ARG A O 1
ATOM 1414 N N . ILE A 1 171 ? -4.263 10.885 11.103 1.00 65.06 171 ILE A N 1
ATOM 1415 C CA . ILE A 1 171 ? -5.268 10.512 12.102 1.00 65.06 171 ILE A CA 1
ATOM 1416 C C . ILE A 1 171 ? -5.310 11.542 13.239 1.00 65.06 171 ILE A C 1
ATOM 1418 O O . ILE A 1 171 ? -6.401 11.924 13.647 1.00 65.06 171 ILE A O 1
ATOM 1422 N N . GLU A 1 172 ? -4.159 12.043 13.699 1.00 63.06 172 GLU A N 1
ATOM 1423 C CA . GLU A 1 172 ? -4.091 13.113 14.708 1.00 63.06 172 GLU A CA 1
ATOM 1424 C C . GLU A 1 172 ? -4.748 14.413 14.237 1.00 63.06 172 GLU A C 1
ATOM 1426 O O . GLU A 1 172 ? -5.499 15.011 14.990 1.00 63.06 172 GLU A O 1
ATOM 1431 N N . ARG A 1 173 ? -4.560 14.804 12.969 1.00 58.66 173 ARG A N 1
ATOM 1432 C CA . ARG A 1 173 ? -5.235 15.977 12.374 1.00 58.66 173 ARG A CA 1
ATOM 1433 C C . ARG A 1 173 ? -6.752 15.835 12.192 1.00 58.66 173 ARG A C 1
ATOM 1435 O O . ARG A 1 173 ? -7.393 16.786 11.753 1.00 58.66 173 ARG A O 1
ATOM 1442 N N . LEU A 1 174 ? -7.302 14.638 12.394 1.00 55.41 174 LEU A N 1
ATOM 1443 C CA . LEU A 1 174 ? -8.731 14.342 12.253 1.00 55.41 174 LEU A CA 1
ATOM 1444 C C . LEU A 1 174 ? -9.433 14.158 13.612 1.00 55.41 174 LEU A C 1
ATOM 1446 O O . LEU A 1 174 ? -10.651 13.948 13.629 1.00 55.41 174 LEU A O 1
ATOM 1450 N N . ASN A 1 175 ? -8.685 14.205 14.717 1.00 46.62 175 ASN A N 1
ATOM 1451 C CA . ASN A 1 175 ? -9.224 14.436 16.058 1.00 46.62 175 ASN A CA 1
ATOM 1452 C C . ASN A 1 175 ? -9.281 15.935 16.339 1.00 46.62 175 ASN A C 1
ATOM 1454 O O . ASN A 1 175 ? -10.214 16.307 17.076 1.00 46.62 175 ASN A O 1
#

Foldseek 3Di:
DVVVVVVCVVDNDPVPPQPQDDDPVCVVVLVVPDPPCVLLSVVSCVCVRNCVLVVVLVVLLVVLLVVLLPDPDLVVSLVSLLVSLLVNLVSLLVVVVVVVPDPVVVPDPDDPVVNLVSSLVNSLVSSLVSQVSSLVSNCVRPVDPVSSVVSSVVSNVSSNCCSVPVVVVVVVVVD

Solvent-accessible surface area (backbone atoms only — not comparable to full-atom values): 9996 Å² total; per-residue (Å²): 116,68,66,66,55,57,46,48,76,78,45,89,51,83,93,69,64,77,72,67,62,84,61,76,84,56,54,64,64,55,69,70,53,55,83,89,44,62,61,49,46,50,53,49,52,48,45,66,48,42,44,70,55,45,50,49,50,52,50,50,51,51,51,44,47,51,54,42,52,69,47,87,46,71,71,56,29,54,53,47,49,54,52,45,53,48,50,52,54,55,56,54,55,49,48,61,66,57,50,75,74,46,73,76,67,76,76,53,99,63,62,72,66,58,60,50,53,40,50,46,52,50,54,35,53,55,41,45,54,50,34,53,53,48,34,53,48,47,32,73,62,66,70,44,68,67,65,33,53,51,49,42,54,52,40,47,52,45,32,54,50,44,35,64,57,51,48,48,56,54,54,60,75,71,109

Sequence (175 aa):
MLLYRIANMFVDVPALKERVARRKWLDFILSMIGEKRTYLYLYTRTFLRSGNYFGLYVRLLALGGVILYFIPFLYGRFIVSLIFLYLIGYQLLTLWKHHRMKIWLDLYPVGGEEKKKDFLALLNAILIIGSVIFTVIFALATKDFMMTGILLIVSILFSIGFVYQYGAKRIERLN

InterPro domains:
  IPR010288 Bacterial ABC transporter EcsB [PF05975] (2-155)

pLDDT: mean 71.38, std 16.22, range [40.75, 93.25]

Secondary structure (DSSP, 8-state):
-HHHHHHHHHS--GGG-------GGG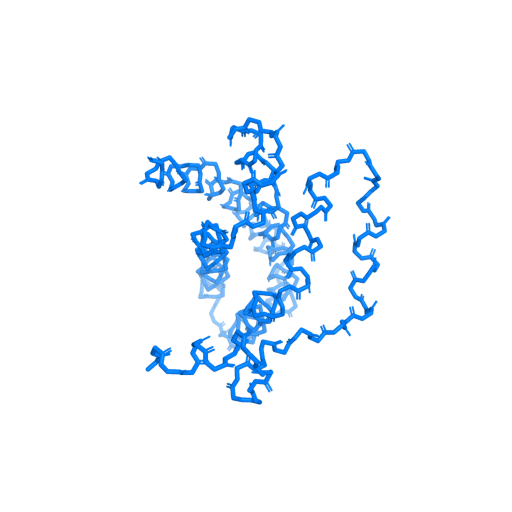HHHHHHS-TT-HHHHHHHHHHHHSHHHHHHHHHHHHHHHHHHHH---HHHHHHHHHHHHHHHHHHHHHHHHHHTTSGGGTTS---HHHHHHHHHHHHHHHHHHHHHHHHHHHHHHH--HHHHHHHHHHHHHHHHHIIIIIIHHHHHTT-